Protein AF-A0A6B2URC2-F1 (afdb_monomer_lite)

Sequence (89 aa):
MARIHITSTEDAVAVIAAYSTRAIAQGDHPGHDLTTVGTHLTSDLVFNAIRDAYERHIAKGATPKDAIIRVGQALIAAYCTRANIPATR

Foldseek 3Di:
DDDQDCPDLLSLLVVLLQVLLVLQQVVVDPQSHSVSSSVVCPDPVNSVVLSVQLVVCVVVVDDSVRSSVVSSVVVNVVVCVVVVHPSHD

Radius of gyration: 12.86 Å; chains: 1; bounding box: 33×24×34 Å

Secondary structure (DSSP, 8-state):
-PPP---SHHHHHHHHHHHHHHHHHTT--TT--HHHHHHHHTSHHHHHHHHHHHHHHHHTT--HHHHHHHHHHHHHHHHHHHTT--S--

pLDDT: mean 91.88, std 10.85, range [47.75, 98.5]

Structure (mmCIF, N/CA/C/O backbone):
data_AF-A0A6B2URC2-F1
#
_entry.id   AF-A0A6B2URC2-F1
#
loop_
_atom_site.group_PDB
_atom_site.id
_atom_site.type_symbol
_atom_site.label_atom_id
_atom_site.label_alt_id
_atom_site.label_comp_id
_atom_site.label_asym_id
_atom_site.label_entity_id
_atom_site.label_seq_id
_atom_site.pdbx_PDB_ins_code
_atom_site.Cartn_x
_atom_site.Cartn_y
_atom_site.Cartn_z
_atom_site.occupancy
_atom_site.B_iso_or_equiv
_atom_site.auth_seq_id
_atom_site.auth_comp_id
_atom_site.auth_asym_id
_atom_site.auth_atom_id
_atom_site.pdbx_PDB_model_num
ATOM 1 N N . MET A 1 1 ? -17.279 5.213 -11.276 1.00 47.75 1 MET A N 1
ATOM 2 C CA . MET A 1 1 ? -16.341 5.022 -10.145 1.00 47.75 1 MET A CA 1
ATOM 3 C C . MET A 1 1 ? -16.905 3.936 -9.241 1.00 47.75 1 MET A C 1
ATOM 5 O O . MET A 1 1 ? -18.054 4.067 -8.840 1.00 47.75 1 MET A O 1
ATOM 9 N N . ALA A 1 2 ? -16.161 2.863 -8.969 1.00 55.75 2 ALA A N 1
ATOM 10 C CA . ALA A 1 2 ? -16.606 1.835 -8.026 1.00 55.75 2 ALA A CA 1
ATOM 11 C C . ALA A 1 2 ? -16.586 2.402 -6.597 1.00 55.75 2 ALA A C 1
ATOM 13 O O . ALA A 1 2 ? -15.617 3.054 -6.204 1.00 55.75 2 ALA A O 1
ATOM 14 N N . ARG A 1 3 ? -17.660 2.189 -5.833 1.00 72.06 3 ARG A N 1
ATOM 15 C CA . ARG A 1 3 ? -17.720 2.570 -4.419 1.00 72.06 3 ARG A CA 1
ATOM 16 C C . ARG A 1 3 ? -16.998 1.493 -3.617 1.00 72.06 3 ARG A C 1
ATOM 18 O O . ARG A 1 3 ? -17.430 0.347 -3.627 1.00 72.06 3 ARG A O 1
ATOM 25 N N . ILE A 1 4 ? -15.909 1.856 -2.947 1.00 72.75 4 ILE A N 1
ATOM 26 C CA . ILE A 1 4 ? -15.209 0.946 -2.038 1.00 72.75 4 ILE A CA 1
ATOM 27 C C . ILE A 1 4 ? -15.851 1.060 -0.662 1.00 72.75 4 ILE A C 1
ATOM 29 O O . ILE A 1 4 ? -15.995 2.162 -0.129 1.00 72.75 4 ILE A O 1
ATOM 33 N N . HIS A 1 5 ? -16.245 -0.081 -0.108 1.00 81.00 5 HIS A N 1
ATOM 34 C CA . HIS A 1 5 ? -16.727 -0.192 1.258 1.00 81.00 5 HIS A CA 1
ATOM 35 C C . HIS A 1 5 ? -15.646 -0.895 2.081 1.00 81.00 5 HIS A C 1
ATOM 37 O O . HIS A 1 5 ? -15.270 -2.014 1.756 1.00 81.00 5 HIS A O 1
ATOM 43 N N . ILE A 1 6 ? -15.109 -0.202 3.085 1.00 85.62 6 ILE A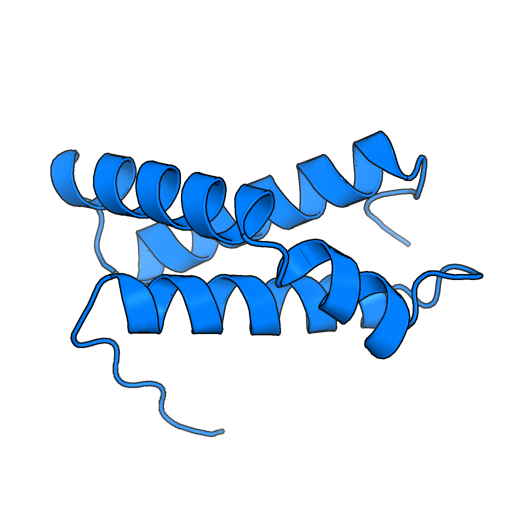 N 1
ATOM 44 C CA . ILE A 1 6 ? -14.077 -0.724 3.986 1.00 85.62 6 ILE A CA 1
ATOM 45 C C . ILE A 1 6 ? -14.772 -1.090 5.288 1.00 85.62 6 ILE A C 1
ATOM 47 O O . ILE A 1 6 ? -15.263 -0.204 5.988 1.00 85.62 6 ILE A O 1
ATOM 51 N N . THR A 1 7 ? -14.834 -2.383 5.585 1.00 87.62 7 THR A N 1
ATOM 52 C CA . THR A 1 7 ? -15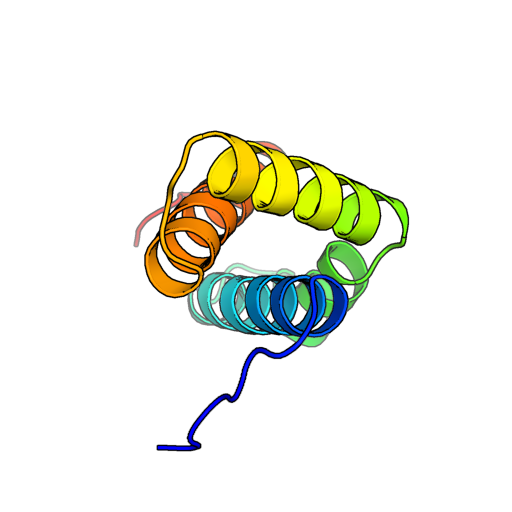.476 -2.920 6.794 1.00 87.62 7 THR A CA 1
ATOM 53 C C . THR A 1 7 ? -14.477 -3.552 7.751 1.00 87.62 7 THR A C 1
ATOM 55 O O . THR A 1 7 ? -14.765 -3.695 8.936 1.00 87.62 7 THR A O 1
ATOM 58 N N . SER A 1 8 ? -13.288 -3.884 7.249 1.00 93.12 8 SER A N 1
ATOM 59 C CA . SER A 1 8 ? -12.215 -4.523 7.998 1.00 93.12 8 SER A CA 1
ATOM 60 C C . SER A 1 8 ? -10.846 -3.934 7.651 1.00 93.12 8 SER A C 1
ATOM 62 O O . SER A 1 8 ? -10.682 -3.215 6.660 1.00 93.12 8 SER A O 1
ATOM 64 N N . THR A 1 9 ? -9.840 -4.262 8.465 1.00 95.25 9 THR A N 1
ATOM 65 C CA . THR A 1 9 ? -8.441 -3.964 8.140 1.00 95.25 9 THR A CA 1
ATOM 66 C C . THR A 1 9 ? -8.004 -4.660 6.849 1.00 95.25 9 THR A C 1
ATOM 68 O O . THR A 1 9 ? -7.318 -4.042 6.041 1.00 95.25 9 THR A O 1
ATOM 71 N N . GLU A 1 10 ? -8.435 -5.899 6.600 1.00 95.62 10 GLU A N 1
ATOM 72 C CA . GLU A 1 10 ? -8.054 -6.640 5.387 1.00 95.62 10 GLU A CA 1
ATOM 73 C C . GLU A 1 10 ? -8.607 -5.997 4.110 1.00 95.62 10 GLU A C 1
ATOM 75 O O . GLU A 1 10 ? -7.902 -5.930 3.101 1.00 95.62 10 GLU A O 1
ATOM 80 N N . ASP A 1 11 ? -9.817 -5.425 4.168 1.00 94.38 11 ASP A N 1
ATOM 81 C CA . ASP A 1 11 ? -10.354 -4.631 3.056 1.00 94.38 11 ASP A CA 1
ATOM 82 C C . ASP A 1 11 ? -9.433 -3.439 2.760 1.00 94.38 11 ASP A C 1
ATOM 84 O O . ASP A 1 11 ? -9.128 -3.142 1.603 1.00 94.38 11 ASP A O 1
ATOM 88 N N . ALA A 1 12 ? -8.961 -2.756 3.809 1.00 95.62 12 ALA A N 1
ATOM 89 C CA . ALA A 1 12 ? -8.050 -1.629 3.663 1.00 95.62 12 ALA A CA 1
ATOM 90 C C . ALA A 1 12 ? -6.694 -2.065 3.094 1.00 95.62 12 ALA A C 1
ATOM 92 O O . ALA A 1 12 ? -6.181 -1.393 2.200 1.00 95.62 12 ALA A O 1
ATOM 93 N N . VAL A 1 13 ? -6.141 -3.195 3.550 1.00 97.69 13 VAL A N 1
ATOM 94 C CA . VAL A 1 13 ? -4.873 -3.749 3.049 1.00 97.69 13 VAL A CA 1
ATOM 95 C C . VAL A 1 13 ? -4.954 -4.012 1.547 1.00 97.69 13 VAL A C 1
ATOM 97 O O . VAL A 1 13 ? -4.125 -3.502 0.788 1.00 97.69 13 VAL A O 1
ATOM 100 N N . ALA A 1 14 ? -5.988 -4.732 1.104 1.00 95.56 14 ALA A N 1
ATOM 101 C CA . ALA A 1 14 ? -6.183 -5.056 -0.305 1.00 95.56 14 ALA A CA 1
ATOM 102 C C . ALA A 1 14 ? -6.355 -3.795 -1.168 1.00 95.56 14 ALA A C 1
ATOM 104 O O . ALA A 1 14 ? -5.789 -3.694 -2.260 1.00 95.56 14 ALA A O 1
ATOM 105 N N . VAL A 1 15 ? -7.102 -2.804 -0.672 1.00 96.12 15 VAL A N 1
ATOM 106 C CA . VAL A 1 15 ? -7.346 -1.543 -1.386 1.00 96.12 15 VAL A CA 1
ATOM 107 C C . VAL A 1 15 ? -6.083 -0.697 -1.493 1.00 96.12 15 VAL A C 1
ATOM 109 O O . VAL A 1 15 ? -5.791 -0.188 -2.576 1.00 96.12 15 VAL A O 1
ATOM 112 N N . ILE A 1 16 ? -5.317 -0.569 -0.406 1.00 97.56 16 ILE A N 1
ATOM 113 C CA . ILE A 1 16 ? -4.040 0.151 -0.402 1.00 97.56 16 ILE A CA 1
ATOM 114 C C . ILE A 1 16 ? -3.086 -0.488 -1.411 1.00 97.56 16 ILE A C 1
ATOM 116 O O . ILE A 1 16 ? -2.566 0.217 -2.274 1.00 97.56 16 ILE A O 1
ATOM 120 N N . ALA A 1 17 ? -2.909 -1.811 -1.362 1.00 97.19 17 ALA A N 1
ATOM 121 C CA . ALA A 1 17 ? -2.033 -2.520 -2.287 1.00 97.19 17 ALA A CA 1
ATOM 122 C C . ALA A 1 17 ? -2.467 -2.316 -3.747 1.00 97.19 17 ALA A C 1
ATOM 124 O O . ALA A 1 17 ? -1.663 -1.884 -4.569 1.00 97.19 17 ALA A O 1
ATOM 125 N N . ALA A 1 18 ? -3.748 -2.529 -4.064 1.00 96.25 18 ALA A N 1
ATOM 126 C CA . ALA A 1 18 ? -4.261 -2.389 -5.426 1.00 96.25 18 ALA A CA 1
ATOM 127 C C . ALA A 1 18 ? -4.107 -0.962 -5.983 1.00 96.25 18 ALA A C 1
ATOM 129 O O . ALA A 1 18 ? -3.770 -0.775 -7.157 1.00 96.25 18 ALA A O 1
ATOM 130 N N . TYR A 1 19 ? -4.357 0.058 -5.158 1.00 95.62 19 TYR A N 1
ATOM 131 C CA . TYR A 1 19 ? -4.218 1.456 -5.562 1.00 95.62 19 TYR A CA 1
ATOM 132 C C . TYR A 1 19 ? -2.757 1.863 -5.729 1.00 95.62 19 TYR A C 1
ATOM 134 O O . TYR A 1 19 ? -2.426 2.491 -6.736 1.00 95.62 19 TYR A O 1
ATOM 142 N N . SER A 1 20 ? -1.879 1.455 -4.814 1.00 96.69 20 SER A N 1
ATOM 143 C CA . SER A 1 20 ? -0.441 1.690 -4.939 1.00 96.69 20 SER A CA 1
ATOM 144 C C . SER A 1 20 ? 0.145 0.978 -6.160 1.00 96.69 20 SER A C 1
ATOM 146 O O . SER A 1 20 ? 0.888 1.607 -6.910 1.00 96.69 20 SER A O 1
ATOM 148 N N . THR A 1 21 ? -0.247 -0.273 -6.437 1.00 97.00 21 THR A N 1
ATOM 149 C CA . THR A 1 21 ? 0.172 -1.003 -7.646 1.00 97.00 21 THR A CA 1
ATOM 150 C C . THR A 1 21 ? -0.198 -0.237 -8.906 1.00 97.00 21 THR A C 1
ATOM 152 O O . THR A 1 21 ? 0.649 -0.030 -9.772 1.00 97.00 21 THR A O 1
ATOM 155 N N . ARG A 1 22 ? -1.455 0.209 -9.009 1.00 95.25 22 ARG A N 1
ATOM 156 C CA . ARG A 1 22 ? -1.919 0.984 -10.165 1.00 95.25 22 ARG A CA 1
ATOM 157 C C . ARG A 1 22 ? -1.151 2.290 -10.318 1.00 95.25 22 ARG A C 1
ATOM 159 O O . ARG A 1 22 ? -0.737 2.595 -11.429 1.00 95.25 22 ARG A O 1
ATOM 166 N N . ALA A 1 23 ? -0.950 3.028 -9.229 1.00 94.25 23 ALA A N 1
ATOM 167 C CA . ALA A 1 23 ? -0.244 4.304 -9.259 1.00 94.25 23 ALA A CA 1
ATOM 168 C C . ALA A 1 23 ? 1.215 4.150 -9.719 1.00 94.25 23 ALA A C 1
ATOM 170 O O . ALA A 1 23 ? 1.670 4.914 -10.562 1.00 94.25 23 ALA A O 1
ATOM 171 N N . ILE A 1 24 ? 1.929 3.141 -9.215 1.00 93.56 24 ILE A N 1
ATOM 172 C CA . ILE A 1 24 ? 3.319 2.872 -9.612 1.00 93.56 24 ILE A CA 1
ATOM 173 C C . ILE A 1 24 ? 3.388 2.426 -11.076 1.00 93.56 24 ILE A C 1
ATOM 175 O O . ILE A 1 24 ? 4.186 2.963 -11.838 1.00 93.56 24 ILE A O 1
ATOM 179 N N . ALA A 1 25 ? 2.535 1.482 -11.489 1.00 93.69 25 ALA A N 1
ATOM 180 C CA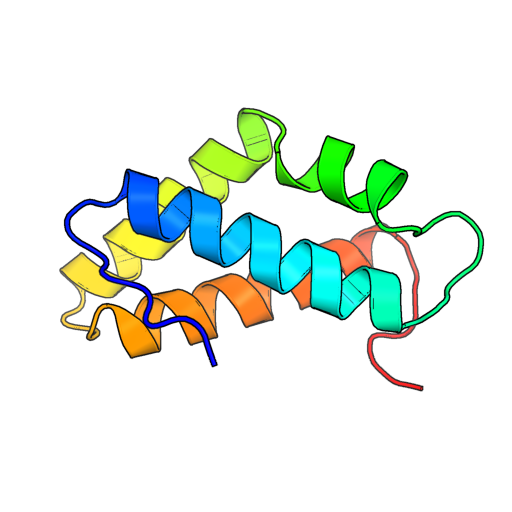 . ALA A 1 25 ? 2.543 0.963 -12.856 1.00 93.69 25 ALA A CA 1
ATOM 181 C C . ALA A 1 25 ? 2.180 2.034 -13.899 1.00 93.69 25 ALA A C 1
ATOM 183 O O . ALA A 1 25 ? 2.692 2.013 -15.014 1.00 93.69 25 ALA A O 1
ATOM 184 N N . GLN A 1 26 ? 1.337 3.005 -13.535 1.00 93.06 26 GLN A N 1
ATOM 185 C CA . GLN A 1 26 ? 1.032 4.169 -14.376 1.00 93.06 26 GLN A CA 1
ATOM 186 C C . GLN A 1 26 ? 2.238 5.091 -14.609 1.00 93.06 26 GLN A C 1
ATOM 188 O O . GLN A 1 26 ? 2.210 5.874 -15.554 1.00 93.06 26 GLN A O 1
ATOM 193 N N . GLY A 1 27 ? 3.292 4.995 -13.790 1.00 88.38 27 GLY A N 1
ATOM 194 C CA . GLY A 1 27 ? 4.559 5.691 -14.022 1.00 88.38 27 GLY A CA 1
ATOM 195 C C . GLY A 1 27 ? 5.324 5.190 -15.254 1.00 88.38 27 GLY A C 1
ATOM 196 O O . GLY A 1 27 ? 6.210 5.895 -15.736 1.00 88.38 27 GLY A O 1
ATOM 197 N N . ASP A 1 28 ? 4.963 4.010 -15.783 1.00 89.06 28 ASP A N 1
ATOM 198 C CA . ASP A 1 28 ? 5.521 3.414 -17.007 1.00 89.06 28 ASP A CA 1
ATOM 199 C C . ASP A 1 28 ? 7.060 3.301 -16.980 1.00 89.06 28 ASP A C 1
ATOM 201 O O . ASP A 1 28 ? 7.769 3.573 -17.952 1.00 89.06 28 ASP A O 1
ATOM 205 N N . HIS A 1 29 ? 7.602 2.933 -15.815 1.00 88.62 29 HIS A N 1
ATOM 206 C CA . HIS A 1 29 ? 9.028 2.662 -15.655 1.00 88.62 29 HIS A CA 1
ATOM 207 C C . HIS A 1 29 ? 9.359 1.246 -16.169 1.00 88.62 29 HIS A C 1
ATOM 209 O O . HIS A 1 29 ? 8.636 0.299 -15.839 1.00 88.62 29 HIS A O 1
ATOM 215 N N . PRO A 1 30 ? 10.458 1.052 -16.928 1.00 91.81 30 PRO A N 1
ATOM 216 C CA . PRO A 1 30 ? 10.839 -0.263 -17.443 1.00 91.81 30 PRO A CA 1
ATOM 217 C C . PRO A 1 30 ? 10.929 -1.328 -16.342 1.00 91.81 30 PRO A C 1
ATOM 219 O O . PRO A 1 30 ? 11.629 -1.136 -15.352 1.00 91.81 30 PRO A O 1
ATOM 222 N N . GLY A 1 31 ? 10.228 -2.453 -16.517 1.00 92.31 31 GLY A N 1
ATOM 223 C CA . GLY A 1 31 ? 10.206 -3.555 -15.545 1.00 92.31 31 GLY A CA 1
ATOM 224 C C . GLY A 1 31 ? 9.274 -3.354 -14.342 1.00 92.31 31 GLY A C 1
ATOM 225 O O . GLY A 1 31 ? 9.256 -4.198 -13.452 1.00 92.31 31 GLY A O 1
ATOM 226 N N . HIS A 1 32 ? 8.480 -2.279 -14.308 1.00 93.44 32 HIS A N 1
ATOM 227 C CA . HIS A 1 32 ? 7.546 -1.970 -13.218 1.00 93.44 32 HIS A CA 1
ATOM 228 C C . HIS A 1 32 ? 6.089 -1.942 -13.695 1.00 93.44 32 HIS A C 1
ATOM 230 O O . HIS A 1 32 ? 5.325 -1.035 -13.369 1.00 93.44 32 HIS A O 1
ATOM 236 N N . ASP A 1 33 ? 5.693 -2.949 -14.474 1.00 94.62 33 ASP A N 1
ATOM 237 C CA . ASP A 1 33 ? 4.309 -3.103 -14.917 1.00 94.62 33 ASP A CA 1
ATOM 238 C C . ASP A 1 33 ? 3.363 -3.556 -13.785 1.00 94.62 33 ASP A C 1
ATOM 240 O O . ASP A 1 33 ? 3.766 -3.891 -12.667 1.00 94.62 33 ASP A O 1
ATOM 244 N N . LEU A 1 34 ? 2.064 -3.575 -14.093 1.00 95.75 34 LEU A N 1
ATOM 245 C CA . LEU A 1 34 ? 0.996 -3.966 -13.168 1.00 95.75 34 LEU A CA 1
ATOM 246 C C . LEU A 1 34 ? 1.231 -5.340 -12.522 1.00 95.75 34 LEU A C 1
ATOM 248 O O . LEU A 1 34 ? 0.966 -5.505 -11.332 1.00 95.75 34 LEU A O 1
ATOM 252 N N . THR A 1 35 ? 1.732 -6.311 -13.285 1.00 96.38 35 THR A N 1
ATOM 253 C CA . THR A 1 35 ? 1.944 -7.688 -12.817 1.00 96.38 35 THR A CA 1
ATOM 254 C C . THR A 1 35 ? 3.147 -7.768 -11.886 1.00 96.38 35 THR A C 1
ATOM 256 O O . THR A 1 35 ? 3.069 -8.355 -10.804 1.00 96.38 35 THR A O 1
ATOM 259 N N . THR A 1 36 ? 4.250 -7.137 -12.280 1.00 95.19 36 THR A N 1
ATOM 260 C CA . THR A 1 36 ? 5.514 -7.143 -11.544 1.00 95.19 36 THR A CA 1
ATOM 261 C C . THR A 1 36 ? 5.369 -6.395 -10.224 1.00 95.19 36 THR A C 1
ATOM 263 O O . THR A 1 36 ? 5.693 -6.923 -9.158 1.00 95.19 36 THR A O 1
ATOM 266 N N . VAL A 1 37 ? 4.798 -5.188 -10.265 1.00 95.88 37 VAL A N 1
ATOM 267 C CA . VAL A 1 37 ? 4.521 -4.394 -9.061 1.00 95.88 37 VAL A CA 1
ATOM 268 C C . VAL A 1 37 ? 3.470 -5.086 -8.193 1.00 95.88 37 VAL A C 1
ATOM 270 O O . VAL A 1 37 ? 3.625 -5.145 -6.974 1.00 95.88 37 VAL A O 1
ATOM 273 N N . GLY A 1 38 ? 2.415 -5.637 -8.801 1.00 95.38 38 GLY A N 1
ATOM 274 C CA . GLY A 1 38 ? 1.350 -6.352 -8.097 1.00 95.38 38 GLY A CA 1
ATOM 275 C C . GLY A 1 38 ? 1.874 -7.546 -7.307 1.00 95.38 38 GLY A C 1
ATOM 276 O O . GLY A 1 38 ? 1.569 -7.669 -6.125 1.00 95.38 38 GLY A O 1
ATOM 277 N N . THR A 1 39 ? 2.735 -8.366 -7.912 1.00 96.44 39 THR A N 1
ATOM 278 C CA . THR A 1 39 ? 3.371 -9.514 -7.242 1.00 96.44 39 THR A CA 1
ATOM 279 C C . THR A 1 39 ? 4.165 -9.078 -6.010 1.00 96.44 39 THR A C 1
ATOM 281 O O . THR A 1 39 ? 4.104 -9.718 -4.964 1.00 96.44 39 THR A O 1
ATOM 284 N N . HIS A 1 40 ? 4.880 -7.954 -6.095 1.00 95.50 40 HIS A N 1
ATOM 285 C CA . HIS A 1 40 ? 5.628 -7.437 -4.954 1.00 95.50 40 HIS A CA 1
ATOM 286 C C . HIS A 1 40 ? 4.708 -6.904 -3.846 1.00 95.50 40 HIS A C 1
ATOM 288 O O . HIS A 1 40 ? 4.860 -7.270 -2.678 1.00 95.50 40 HIS A O 1
ATOM 294 N N . LEU A 1 41 ? 3.742 -6.052 -4.206 1.00 95.75 41 LEU A N 1
ATOM 295 C CA . LEU A 1 41 ? 2.866 -5.386 -3.239 1.00 95.75 41 LEU A CA 1
ATOM 296 C C . LEU A 1 41 ? 1.816 -6.308 -2.611 1.00 95.75 41 LEU A C 1
ATOM 298 O O . LEU A 1 41 ? 1.235 -5.940 -1.595 1.00 95.75 41 LEU A O 1
ATOM 302 N N . THR A 1 42 ? 1.604 -7.494 -3.183 1.00 95.75 42 THR A N 1
ATOM 303 C CA . THR A 1 42 ? 0.736 -8.543 -2.625 1.00 95.75 42 THR A CA 1
ATOM 304 C C . THR A 1 42 ? 1.480 -9.622 -1.847 1.00 95.75 42 THR A C 1
ATOM 306 O O . THR A 1 42 ? 0.861 -10.569 -1.374 1.00 95.75 42 THR A O 1
ATOM 309 N N . SER A 1 43 ? 2.796 -9.483 -1.668 1.00 96.81 43 SER A N 1
ATOM 310 C CA . SER A 1 43 ? 3.550 -10.388 -0.800 1.00 96.81 43 SER A CA 1
ATOM 311 C C . SER A 1 43 ? 3.114 -10.255 0.662 1.00 96.81 43 SER A C 1
ATOM 313 O O . SER A 1 43 ? 2.835 -9.150 1.135 1.00 96.81 43 SER A O 1
ATOM 315 N N . ASP A 1 44 ? 3.142 -11.366 1.405 1.00 97.50 44 ASP A N 1
ATOM 316 C CA . ASP A 1 44 ? 2.756 -11.406 2.824 1.00 97.50 44 ASP A C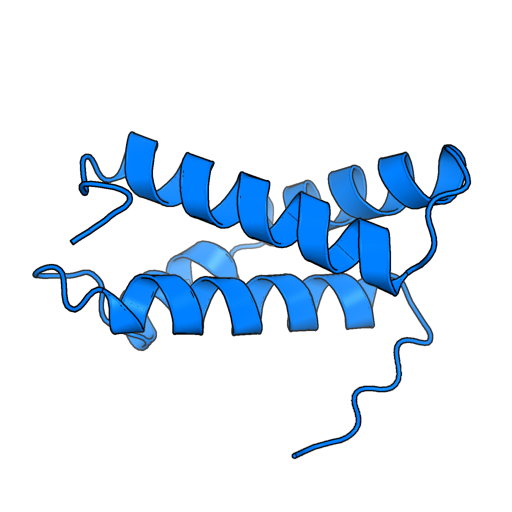A 1
ATOM 317 C C . ASP A 1 44 ? 3.499 -10.361 3.662 1.00 97.50 44 ASP A C 1
ATOM 319 O O . ASP A 1 44 ? 2.917 -9.709 4.526 1.00 97.50 44 ASP A O 1
ATOM 323 N N . LEU A 1 45 ? 4.787 -10.153 3.374 1.00 96.62 45 LEU A N 1
ATOM 324 C CA . LEU A 1 45 ? 5.602 -9.146 4.049 1.00 96.62 45 LEU A CA 1
ATOM 325 C C . LEU A 1 45 ? 5.026 -7.736 3.867 1.00 96.62 45 LEU A C 1
ATOM 327 O O . LEU A 1 45 ? 4.930 -6.977 4.832 1.00 96.62 45 LEU A O 1
ATOM 331 N N . VAL A 1 46 ? 4.651 -7.381 2.636 1.00 97.19 46 VAL A N 1
ATOM 332 C CA . VAL A 1 46 ? 4.089 -6.062 2.332 1.00 97.19 46 VAL A CA 1
ATOM 333 C C . VAL A 1 46 ? 2.677 -5.941 2.900 1.00 97.19 46 VAL A C 1
ATOM 335 O O . VAL A 1 46 ? 2.367 -4.920 3.506 1.00 97.19 46 VAL A O 1
ATOM 338 N N . PHE A 1 47 ? 1.846 -6.980 2.799 1.00 97.69 47 PHE A N 1
ATOM 339 C CA . PHE A 1 47 ? 0.511 -6.995 3.405 1.00 97.69 47 PHE A CA 1
ATOM 340 C C . PHE A 1 47 ? 0.556 -6.805 4.922 1.00 97.69 47 PHE A C 1
ATOM 342 O O . PHE A 1 47 ? -0.180 -5.973 5.451 1.00 97.69 47 PHE A O 1
ATOM 349 N N . ASN A 1 48 ? 1.467 -7.491 5.614 1.00 98.06 48 ASN A N 1
ATOM 350 C CA . ASN A 1 48 ? 1.672 -7.312 7.050 1.00 98.06 48 ASN A CA 1
ATOM 351 C C . ASN A 1 48 ? 2.120 -5.879 7.375 1.00 98.06 48 ASN A C 1
ATOM 353 O O . ASN A 1 48 ? 1.567 -5.246 8.270 1.00 98.06 48 ASN A O 1
ATOM 357 N N . ALA A 1 49 ? 3.051 -5.315 6.600 1.00 97.94 49 ALA A N 1
ATOM 358 C CA . ALA A 1 49 ? 3.493 -3.937 6.803 1.00 97.94 49 ALA A CA 1
ATOM 359 C C . ALA A 1 49 ? 2.368 -2.906 6.577 1.00 97.94 49 ALA A C 1
ATOM 361 O O . ALA A 1 49 ? 2.266 -1.931 7.328 1.00 97.94 49 ALA A O 1
ATOM 362 N N . ILE A 1 50 ? 1.517 -3.118 5.564 1.00 98.31 50 ILE A N 1
ATOM 363 C CA . ILE A 1 50 ? 0.339 -2.280 5.299 1.00 98.31 50 ILE A CA 1
ATOM 364 C C . ILE A 1 50 ? -0.648 -2.385 6.462 1.00 98.31 50 ILE A C 1
ATOM 366 O O . ILE A 1 50 ? -1.112 -1.347 6.940 1.00 98.31 50 ILE A O 1
ATOM 370 N N . ARG A 1 51 ? -0.934 -3.606 6.935 1.00 98.50 51 ARG A N 1
ATOM 371 C CA . ARG A 1 51 ? -1.824 -3.870 8.073 1.00 98.50 51 ARG A CA 1
ATOM 372 C C . ARG A 1 51 ? -1.374 -3.091 9.300 1.00 98.50 51 ARG A C 1
ATOM 374 O O . ARG A 1 51 ? -2.115 -2.239 9.787 1.00 98.50 51 ARG A O 1
ATOM 381 N N . ASP A 1 52 ? -0.126 -3.290 9.716 1.00 98.31 52 ASP A N 1
ATOM 382 C CA . ASP A 1 52 ? 0.418 -2.642 10.905 1.00 98.31 52 ASP A CA 1
ATOM 383 C C . ASP A 1 52 ? 0.396 -1.111 10.771 1.00 98.31 52 ASP A C 1
ATOM 385 O O . ASP A 1 52 ? 0.127 -0.385 11.729 1.00 98.31 52 ASP A O 1
ATOM 389 N N . ALA A 1 53 ? 0.699 -0.579 9.581 1.00 98.00 53 ALA A N 1
ATOM 390 C CA . ALA A 1 53 ? 0.677 0.861 9.341 1.00 98.00 53 ALA A CA 1
ATOM 391 C C . ALA A 1 53 ? -0.740 1.440 9.398 1.00 98.00 53 ALA A C 1
ATOM 393 O O . ALA A 1 53 ? -0.944 2.489 10.017 1.00 98.00 53 ALA A O 1
ATOM 394 N N . TYR A 1 54 ? -1.706 0.761 8.782 1.00 98.06 54 TYR A N 1
ATOM 395 C CA . TYR A 1 54 ? -3.106 1.157 8.798 1.00 98.06 54 TYR A CA 1
ATOM 396 C C . TYR A 1 54 ? -3.659 1.154 10.225 1.00 98.06 54 TYR A C 1
ATOM 398 O O . TYR A 1 54 ? -4.171 2.177 10.683 1.00 98.06 54 TYR A O 1
ATOM 406 N N . GLU A 1 55 ? -3.470 0.063 10.968 1.00 97.94 55 GLU A N 1
ATOM 407 C CA . GLU A 1 55 ? -3.938 -0.060 12.352 1.00 97.94 55 GLU A CA 1
ATOM 408 C C . GLU A 1 55 ? -3.318 1.000 13.263 1.00 97.94 55 GLU A C 1
ATOM 410 O O . GLU A 1 55 ? -4.029 1.627 14.050 1.00 97.94 55 GLU A O 1
ATOM 415 N N . ARG A 1 56 ? -2.022 1.308 13.097 1.00 98.12 56 ARG A N 1
ATOM 416 C CA . ARG A 1 56 ? -1.380 2.421 13.817 1.00 98.12 56 ARG A CA 1
ATOM 417 C C . ARG A 1 56 ? -2.036 3.771 13.534 1.00 98.12 56 ARG A C 1
ATOM 419 O O . ARG A 1 56 ? -2.078 4.611 14.431 1.00 98.12 56 ARG A O 1
ATOM 426 N N . HIS A 1 57 ? -2.500 4.026 12.311 1.00 97.94 57 HIS A N 1
ATOM 427 C CA . HIS A 1 57 ? -3.204 5.269 11.988 1.00 97.94 57 HIS A CA 1
ATOM 428 C C . HIS A 1 57 ? -4.611 5.302 12.589 1.00 97.94 57 HIS A C 1
ATOM 430 O O . HIS A 1 57 ? -4.987 6.324 13.167 1.00 97.94 57 HIS A O 1
ATOM 436 N N . ILE A 1 58 ? -5.352 4.193 12.520 1.00 97.12 58 ILE A N 1
ATOM 437 C CA . ILE A 1 58 ? -6.681 4.075 13.135 1.00 97.12 58 ILE A CA 1
ATOM 438 C C . ILE A 1 58 ? -6.600 4.248 14.655 1.00 97.12 58 ILE A C 1
ATOM 440 O O . ILE A 1 58 ? -7.347 5.043 15.218 1.00 97.12 58 ILE A O 1
ATOM 444 N N . ALA A 1 59 ? -5.637 3.603 15.317 1.00 97.06 59 ALA A N 1
ATOM 445 C CA . ALA A 1 59 ? -5.416 3.738 16.759 1.00 97.06 59 ALA A CA 1
ATOM 446 C C . ALA A 1 59 ? -5.079 5.180 17.188 1.00 97.06 59 ALA A C 1
ATOM 448 O O . ALA A 1 59 ? -5.342 5.572 18.321 1.00 97.06 59 ALA A O 1
ATOM 449 N N . LYS A 1 60 ? -4.527 5.993 16.277 1.00 97.25 60 LYS A N 1
ATOM 450 C CA . LYS A 1 60 ? -4.262 7.428 16.481 1.00 97.25 60 LYS A CA 1
ATOM 451 C C . LYS A 1 60 ? -5.462 8.327 16.149 1.00 97.25 60 LYS A C 1
ATOM 453 O O . LYS A 1 60 ? -5.321 9.546 16.170 1.00 97.25 60 LYS A O 1
ATOM 458 N N . GLY A 1 61 ? -6.618 7.749 15.822 1.00 97.44 61 GLY A N 1
ATOM 459 C CA . GLY A 1 61 ? -7.852 8.475 15.524 1.00 97.44 61 GLY A CA 1
ATOM 460 C C . GLY A 1 61 ? -7.992 8.947 14.075 1.00 97.44 61 GLY A C 1
ATOM 461 O O . GLY A 1 61 ? -8.851 9.781 13.796 1.00 97.44 61 GLY A O 1
ATOM 462 N N . ALA A 1 62 ? -7.171 8.453 13.141 1.00 96.38 62 ALA A N 1
ATOM 463 C CA . ALA A 1 62 ? -7.369 8.752 11.724 1.00 96.38 62 ALA A CA 1
ATOM 464 C C . ALA A 1 62 ? -8.657 8.097 11.201 1.00 96.38 62 ALA A C 1
ATOM 466 O O . ALA A 1 62 ? -9.020 6.994 11.610 1.00 96.38 62 ALA A O 1
ATOM 467 N N . THR A 1 63 ? -9.321 8.740 10.239 1.00 95.69 63 THR A N 1
ATOM 468 C CA . THR A 1 63 ? -10.418 8.089 9.513 1.00 95.69 63 THR A CA 1
ATOM 469 C C . THR A 1 63 ? -9.871 6.972 8.611 1.00 95.69 63 THR A C 1
ATOM 471 O O . THR A 1 63 ? -8.725 7.070 8.157 1.00 95.69 63 THR A O 1
ATOM 474 N N . PRO A 1 64 ? -10.672 5.944 8.258 1.00 94.69 64 PRO A N 1
ATOM 475 C CA . PRO A 1 64 ? -10.257 4.916 7.298 1.00 94.69 64 PRO A CA 1
ATOM 476 C C . PRO A 1 64 ? -9.727 5.495 5.983 1.00 94.69 64 PRO A C 1
ATOM 478 O O . PRO A 1 64 ? -8.708 5.051 5.461 1.00 94.69 64 PRO A O 1
ATOM 481 N N . LYS A 1 65 ? -10.381 6.548 5.476 1.00 94.12 65 LYS A N 1
ATOM 482 C CA . LYS A 1 65 ? -9.964 7.242 4.255 1.00 94.12 65 LYS A CA 1
ATOM 483 C C . LYS A 1 65 ? -8.578 7.872 4.409 1.00 94.12 65 LYS A C 1
ATOM 485 O O . LYS A 1 65 ? -7.730 7.676 3.541 1.00 94.12 65 LYS A O 1
ATOM 490 N N . ASP A 1 66 ? -8.342 8.609 5.493 1.00 96.06 66 ASP A N 1
ATOM 491 C CA . ASP A 1 66 ? -7.053 9.273 5.717 1.00 96.06 66 ASP A CA 1
ATOM 492 C C . ASP A 1 66 ? -5.929 8.260 5.940 1.00 96.06 66 ASP A C 1
ATOM 494 O O . ASP A 1 66 ? -4.820 8.455 5.444 1.00 96.06 66 ASP A O 1
ATOM 498 N N . ALA A 1 67 ? -6.216 7.165 6.649 1.00 97.12 67 ALA A N 1
ATOM 499 C CA . ALA A 1 67 ? -5.272 6.075 6.853 1.00 97.12 67 ALA A CA 1
ATOM 500 C C . ALA A 1 67 ? -4.881 5.418 5.519 1.00 97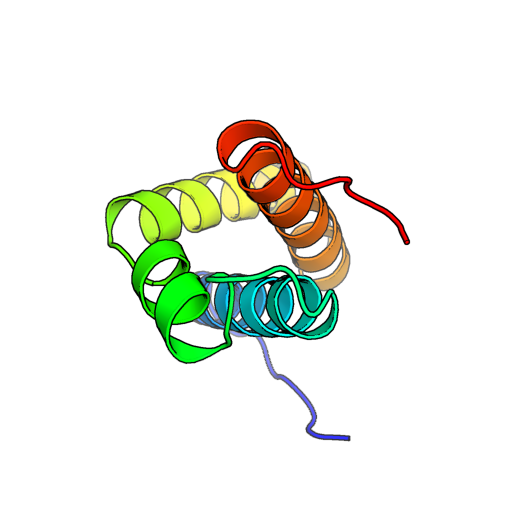.12 67 ALA A C 1
ATOM 502 O O . ALA A 1 67 ? -3.692 5.290 5.238 1.00 97.12 67 ALA A O 1
ATOM 503 N N . ILE A 1 68 ? -5.852 5.092 4.654 1.00 96.44 68 ILE A N 1
ATOM 504 C CA . ILE A 1 68 ? -5.591 4.533 3.315 1.00 96.44 68 ILE A CA 1
ATOM 505 C C . ILE A 1 68 ? -4.706 5.466 2.486 1.00 96.44 68 ILE A C 1
ATOM 507 O O . ILE A 1 68 ? -3.724 5.015 1.899 1.00 96.44 68 ILE A O 1
ATOM 511 N N . ILE A 1 69 ? -5.018 6.767 2.459 1.00 96.00 69 ILE A N 1
ATOM 512 C CA . ILE A 1 69 ? -4.241 7.751 1.691 1.00 96.00 69 ILE A CA 1
ATOM 513 C C . ILE A 1 69 ? -2.802 7.827 2.212 1.00 96.00 69 ILE A C 1
ATOM 515 O O . ILE A 1 69 ? -1.862 7.722 1.425 1.00 96.00 69 ILE A O 1
ATOM 519 N N . ARG A 1 70 ? -2.617 7.975 3.529 1.00 97.69 70 ARG A N 1
ATOM 520 C CA . ARG A 1 70 ? -1.287 8.119 4.143 1.00 97.69 70 ARG A CA 1
ATOM 521 C C . ARG A 1 70 ? -0.428 6.873 3.950 1.00 97.69 70 ARG A C 1
ATOM 523 O O . ARG A 1 70 ? 0.735 6.993 3.570 1.00 97.69 70 ARG A O 1
ATOM 530 N N . VAL A 1 71 ? -0.994 5.689 4.184 1.00 98.19 71 VAL A N 1
ATOM 531 C CA . VAL A 1 71 ? -0.266 4.423 4.020 1.00 98.19 71 VAL A CA 1
ATOM 532 C C . VAL A 1 71 ? 0.049 4.177 2.545 1.00 98.19 71 VAL A C 1
ATOM 534 O O . VAL A 1 71 ? 1.183 3.832 2.227 1.00 98.19 71 VAL A O 1
ATOM 537 N N . GLY A 1 72 ? -0.896 4.430 1.635 1.00 97.31 72 GLY A N 1
ATOM 538 C CA . GLY A 1 72 ? -0.672 4.290 0.195 1.00 97.31 72 GLY A CA 1
ATOM 539 C C . GLY A 1 72 ? 0.434 5.207 -0.334 1.00 97.31 72 GLY A C 1
ATOM 540 O O . GLY A 1 72 ? 1.299 4.748 -1.078 1.00 97.31 72 GLY A O 1
ATOM 541 N N . GLN A 1 73 ? 0.463 6.476 0.089 1.00 96.50 73 GLN A N 1
ATOM 542 C CA . GLN A 1 73 ? 1.530 7.420 -0.268 1.00 96.50 73 GLN A CA 1
ATOM 543 C C . GLN A 1 73 ? 2.899 6.960 0.245 1.00 96.50 73 GLN A C 1
ATOM 545 O O . GLN A 1 73 ? 3.872 6.966 -0.509 1.00 96.50 73 GLN A O 1
ATOM 550 N N . ALA A 1 74 ? 2.971 6.527 1.507 1.00 96.94 74 ALA A N 1
ATOM 551 C CA . ALA A 1 74 ? 4.206 6.018 2.094 1.00 96.94 74 ALA A CA 1
ATOM 552 C C . ALA A 1 74 ? 4.698 4.748 1.381 1.00 96.94 74 ALA A C 1
ATOM 554 O O . ALA A 1 74 ? 5.892 4.615 1.120 1.00 96.94 74 ALA A O 1
ATOM 555 N N . LEU A 1 75 ? 3.781 3.843 1.024 1.00 96.94 75 LEU A N 1
ATOM 556 C CA . LEU A 1 75 ? 4.092 2.612 0.302 1.00 96.94 75 LEU A CA 1
ATOM 557 C C . LEU A 1 75 ? 4.652 2.895 -1.095 1.00 96.94 75 LEU A C 1
ATOM 559 O O . LEU A 1 75 ? 5.670 2.315 -1.467 1.00 96.94 75 LEU A O 1
ATOM 563 N N . ILE A 1 76 ? 4.020 3.804 -1.846 1.00 95.56 76 ILE A N 1
ATOM 564 C CA . ILE A 1 76 ? 4.500 4.219 -3.172 1.00 95.56 76 ILE A CA 1
ATOM 565 C C . ILE A 1 76 ? 5.903 4.812 -3.055 1.00 95.56 76 ILE A C 1
ATOM 567 O O . ILE A 1 76 ? 6.807 4.374 -3.759 1.00 95.56 76 ILE A O 1
ATOM 571 N N . ALA A 1 77 ? 6.111 5.753 -2.130 1.00 94.12 77 ALA A N 1
ATOM 572 C CA . ALA A 1 77 ? 7.418 6.367 -1.922 1.00 94.12 77 ALA A CA 1
ATOM 573 C C . ALA A 1 77 ? 8.492 5.321 -1.578 1.00 94.12 77 ALA A C 1
ATOM 575 O O . ALA A 1 77 ? 9.552 5.303 -2.200 1.00 94.12 77 ALA A O 1
ATOM 576 N N . ALA A 1 78 ? 8.199 4.408 -0.646 1.00 94.69 78 ALA A N 1
ATOM 577 C CA . ALA A 1 78 ? 9.125 3.357 -0.236 1.00 94.69 78 ALA A CA 1
ATOM 578 C C . ALA A 1 78 ? 9.482 2.406 -1.389 1.00 94.69 78 ALA A C 1
ATOM 580 O O . ALA A 1 78 ? 10.657 2.072 -1.567 1.00 94.69 78 ALA A O 1
ATOM 581 N N . TYR A 1 79 ? 8.489 1.999 -2.187 1.00 94.88 79 TYR A N 1
ATOM 582 C CA . TYR A 1 79 ? 8.720 1.192 -3.381 1.00 94.88 79 TYR A CA 1
ATOM 583 C C . TYR A 1 79 ? 9.624 1.933 -4.365 1.00 94.88 79 TYR A C 1
ATOM 585 O O . TYR A 1 79 ? 10.649 1.392 -4.778 1.00 94.88 79 TYR A O 1
ATOM 593 N N . CYS A 1 80 ? 9.283 3.184 -4.688 1.00 92.19 80 CYS A N 1
ATOM 594 C CA . CYS A 1 80 ? 10.016 3.968 -5.670 1.00 92.19 80 CYS A CA 1
ATOM 595 C C . CYS A 1 80 ? 11.476 4.193 -5.261 1.00 92.19 80 CYS A C 1
ATOM 597 O O . CYS A 1 80 ? 12.386 3.975 -6.059 1.00 92.19 80 CYS A O 1
ATOM 599 N N . THR A 1 81 ? 11.716 4.541 -3.993 1.00 93.00 81 THR A N 1
ATOM 600 C CA . THR A 1 81 ? 13.069 4.680 -3.443 1.00 93.00 81 THR A CA 1
ATOM 601 C C . THR A 1 81 ? 13.857 3.377 -3.547 1.00 93.00 81 THR A C 1
ATOM 603 O O . THR A 1 81 ? 15.002 3.391 -3.991 1.00 93.00 81 THR A O 1
ATOM 606 N N . ARG A 1 82 ? 13.258 2.236 -3.181 1.00 91.38 82 ARG A N 1
ATOM 607 C CA . ARG A 1 82 ? 13.938 0.933 -3.229 1.00 91.38 82 ARG A CA 1
ATOM 608 C C . ARG A 1 82 ? 14.233 0.473 -4.657 1.00 91.38 82 ARG A C 1
ATOM 610 O O . ARG A 1 82 ? 15.262 -0.154 -4.889 1.00 91.38 82 ARG A O 1
ATOM 617 N N . ALA A 1 83 ? 13.332 0.764 -5.587 1.00 90.19 83 ALA A N 1
ATOM 618 C CA . ALA A 1 83 ? 13.478 0.445 -7.002 1.00 90.19 83 ALA A CA 1
ATOM 619 C C . ALA A 1 83 ? 14.360 1.451 -7.765 1.00 90.19 83 ALA A C 1
ATOM 621 O O . ALA A 1 83 ? 14.610 1.255 -8.949 1.00 90.19 83 ALA A O 1
ATOM 622 N N . ASN A 1 84 ? 14.840 2.512 -7.103 1.00 89.56 84 ASN A N 1
ATOM 623 C CA . ASN A 1 84 ? 15.583 3.609 -7.724 1.00 89.56 84 ASN A CA 1
ATOM 624 C C . ASN A 1 84 ? 14.837 4.240 -8.919 1.00 89.56 84 ASN A C 1
ATOM 626 O O . ASN A 1 84 ? 15.448 4.649 -9.908 1.00 89.56 84 ASN A O 1
ATOM 630 N N . ILE A 1 85 ? 13.506 4.311 -8.824 1.00 84.75 85 ILE A N 1
ATOM 631 C CA . ILE A 1 85 ? 12.658 4.991 -9.806 1.00 84.75 85 ILE A CA 1
ATOM 632 C C . ILE A 1 85 ? 12.335 6.406 -9.305 1.00 84.75 85 ILE A C 1
ATOM 634 O O . ILE A 1 85 ? 12.037 6.589 -8.118 1.00 84.75 85 ILE A O 1
ATOM 638 N N . PRO A 1 86 ? 12.392 7.431 -10.175 1.00 74.31 86 PRO A N 1
ATOM 639 C CA . PRO A 1 86 ? 11.994 8.778 -9.796 1.00 74.31 86 PRO A CA 1
ATOM 640 C C . PRO A 1 86 ? 10.521 8.769 -9.378 1.00 74.31 86 PRO A C 1
ATOM 642 O O . PRO A 1 86 ? 9.667 8.314 -10.130 1.00 74.31 86 PRO A O 1
ATOM 645 N N . ALA A 1 87 ? 10.206 9.293 -8.192 1.00 59.69 87 ALA A N 1
ATOM 646 C CA . ALA A 1 87 ? 8.834 9.318 -7.671 1.00 59.69 87 ALA A CA 1
ATOM 647 C C . ALA A 1 87 ? 7.885 10.264 -8.446 1.00 59.69 87 ALA A C 1
ATOM 649 O O . ALA A 1 87 ? 6.706 10.368 -8.113 1.00 59.69 87 ALA A O 1
ATOM 650 N N . THR A 1 88 ? 8.395 10.954 -9.466 1.00 52.91 88 THR A N 1
ATOM 651 C CA . THR A 1 88 ? 7.683 11.901 -10.326 1.00 52.91 88 THR A CA 1
ATOM 652 C C . THR A 1 88 ? 8.259 11.830 -11.735 1.00 52.91 88 THR A C 1
ATOM 654 O O . THR A 1 88 ? 9.484 11.795 -11.891 1.00 52.91 88 THR A O 1
ATOM 657 N N . ARG A 1 89 ? 7.386 11.879 -12.739 1.00 47.94 89 ARG A N 1
ATOM 658 C CA . A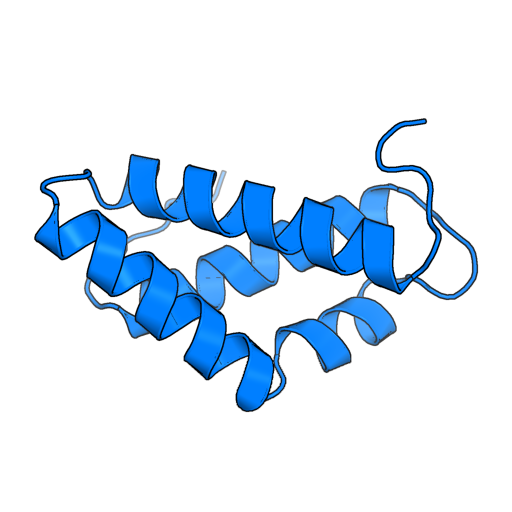RG A 1 89 ? 7.739 12.268 -14.104 1.00 47.94 89 ARG A CA 1
ATOM 659 C C . ARG A 1 89 ? 7.177 13.654 -14.381 1.00 47.94 89 ARG A C 1
ATOM 661 O O . ARG A 1 89 ? 6.079 13.936 -13.849 1.00 47.94 89 ARG A O 1
#